Protein AF-A0A4V1TVP4-F1 (afdb_monomer_lite)

Secondary structure (DSSP, 8-state):
------PPPEEEEEEEETTEEEEEEEEEEEPP--HHHHHHHHHHH--TTSGGG--TTTGGGGGEEEE--SSGGGGGT--HHHHHHHHHHTTPPPTT--

Radius of gyration: 17.31 Å; chains: 1; bounding box: 32×32×54 Å

Structure (mmCIF, N/CA/C/O backbone):
data_AF-A0A4V1TVP4-F1
#
_entry.id   AF-A0A4V1TVP4-F1
#
loop_
_atom_site.group_PDB
_atom_site.id
_atom_site.type_symbol
_atom_site.label_atom_id
_atom_site.label_alt_id
_atom_site.label_comp_id
_atom_site.label_asym_id
_atom_site.label_entity_id
_atom_site.label_seq_id
_atom_site.pdbx_PDB_ins_code
_atom_site.Cartn_x
_atom_site.Cartn_y
_atom_site.Cartn_z
_atom_site.occupancy
_atom_site.B_iso_or_equiv
_atom_site.auth_seq_id
_atom_site.auth_comp_id
_atom_site.auth_asym_id
_atom_site.auth_atom_id
_atom_site.pdbx_PDB_model_num
ATOM 1 N N . GLU A 1 1 ? 12.384 -15.786 -29.066 1.00 43.09 1 GLU A N 1
ATOM 2 C CA . GLU A 1 1 ? 12.140 -15.792 -27.612 1.00 43.09 1 GLU A CA 1
ATOM 3 C C . GLU A 1 1 ? 10.638 -15.829 -27.406 1.00 43.09 1 GLU A C 1
ATOM 5 O O . GLU A 1 1 ? 9.931 -15.156 -28.146 1.00 43.09 1 GLU A O 1
ATOM 10 N N . VAL A 1 2 ? 10.141 -16.699 -26.531 1.00 49.53 2 VAL A N 1
ATOM 11 C CA . VAL A 1 2 ? 8.711 -16.735 -26.191 1.00 49.53 2 VAL A CA 1
ATOM 12 C C . VAL A 1 2 ? 8.509 -15.660 -25.122 1.00 49.53 2 VAL A C 1
ATOM 14 O O . VAL A 1 2 ? 9.219 -15.734 -24.118 1.00 49.53 2 VAL A O 1
ATOM 17 N N . PRO A 1 3 ? 7.625 -14.664 -25.309 1.00 47.22 3 PRO A N 1
ATOM 18 C CA . PRO A 1 3 ? 7.335 -13.711 -24.247 1.00 47.22 3 PRO A CA 1
ATOM 19 C C . PRO A 1 3 ? 6.788 -14.502 -23.060 1.00 47.22 3 PRO A C 1
ATOM 21 O O . PRO A 1 3 ? 5.845 -15.279 -23.218 1.00 47.22 3 PRO A O 1
ATOM 24 N N . LEU A 1 4 ? 7.405 -14.362 -21.890 1.00 52.72 4 LEU A N 1
ATOM 25 C CA . LEU A 1 4 ? 6.793 -14.826 -20.653 1.00 52.72 4 LEU A CA 1
ATOM 26 C C . LEU A 1 4 ? 5.524 -13.990 -20.464 1.00 52.72 4 LEU A C 1
ATOM 28 O O . LEU A 1 4 ? 5.613 -12.806 -20.154 1.00 52.72 4 LEU A O 1
ATOM 32 N N . GLU A 1 5 ? 4.349 -14.581 -20.684 1.00 49.91 5 GLU A N 1
ATOM 33 C CA . GLU A 1 5 ? 3.096 -13.995 -20.210 1.00 49.91 5 GLU A CA 1
ATOM 34 C C . GLU A 1 5 ? 3.140 -14.020 -18.679 1.00 49.91 5 GLU A C 1
ATOM 36 O O . GLU A 1 5 ? 2.783 -15.010 -18.036 1.00 49.91 5 GLU A O 1
ATOM 41 N N . ILE A 1 6 ? 3.646 -12.941 -18.083 1.00 55.75 6 ILE A N 1
ATOM 42 C CA . ILE A 1 6 ? 3.501 -12.707 -16.653 1.00 55.75 6 ILE A CA 1
ATOM 43 C C . ILE A 1 6 ? 2.027 -12.356 -16.449 1.00 55.75 6 ILE A C 1
ATOM 45 O O . ILE A 1 6 ? 1.574 -11.264 -16.789 1.00 55.75 6 ILE A O 1
ATOM 49 N N . GLY A 1 7 ? 1.258 -13.334 -15.966 1.00 57.53 7 GLY A N 1
ATOM 50 C CA . GLY A 1 7 ? -0.114 -13.112 -15.516 1.00 57.53 7 GLY A CA 1
ATOM 51 C C . GLY A 1 7 ? -0.178 -12.017 -14.438 1.00 57.53 7 GLY A C 1
ATOM 52 O O . GLY A 1 7 ? 0.857 -11.638 -13.887 1.00 57.53 7 GLY A O 1
ATOM 53 N N . PRO A 1 8 ? -1.375 -11.498 -14.120 1.00 62.81 8 PRO A N 1
ATOM 54 C CA . PRO A 1 8 ? -1.524 -10.375 -13.197 1.00 62.81 8 PRO A CA 1
ATOM 55 C C . PRO A 1 8 ? -0.814 -10.656 -11.868 1.00 62.81 8 PRO A C 1
ATOM 57 O O . PRO A 1 8 ? -1.065 -11.670 -11.212 1.00 62.81 8 PRO A O 1
ATOM 60 N N . VAL A 1 9 ? 0.095 -9.758 -11.484 1.00 71.81 9 VAL A N 1
ATOM 61 C CA . VAL A 1 9 ? 0.776 -9.829 -10.191 1.00 71.81 9 VAL A CA 1
ATOM 62 C C . VAL A 1 9 ? -0.189 -9.299 -9.133 1.00 71.81 9 VAL A C 1
ATOM 64 O O . VAL A 1 9 ? -0.604 -8.140 -9.173 1.00 71.81 9 VAL A O 1
ATOM 67 N N . GLU A 1 10 ? -0.561 -10.160 -8.187 1.00 73.44 10 GLU A N 1
ATOM 68 C CA . GLU A 1 10 ? -1.430 -9.812 -7.061 1.00 73.44 10 GLU A CA 1
ATOM 69 C C . GLU A 1 10 ? -0.613 -9.703 -5.771 1.00 73.44 10 GLU A C 1
ATOM 71 O O . GLU A 1 10 ? 0.112 -10.631 -5.403 1.00 73.44 10 GLU A O 1
ATOM 76 N N . ILE A 1 11 ? -0.775 -8.598 -5.037 1.00 72.88 11 ILE A N 1
ATOM 77 C CA . ILE A 1 11 ? -0.200 -8.451 -3.694 1.00 72.88 11 ILE A CA 1
ATOM 78 C C . ILE A 1 11 ? -1.313 -8.588 -2.656 1.00 72.88 11 ILE A C 1
ATOM 80 O O . ILE A 1 11 ? -2.291 -7.832 -2.637 1.00 72.88 11 ILE A O 1
ATOM 84 N N . SER A 1 12 ? -1.134 -9.564 -1.767 1.00 71.94 12 SER A N 1
ATOM 85 C CA . SER A 1 12 ? -1.994 -9.789 -0.605 1.00 71.94 12 SER A CA 1
ATOM 86 C C . SER A 1 12 ? -1.276 -9.380 0.676 1.00 71.94 12 SER A C 1
ATOM 88 O O . SER A 1 12 ? -0.094 -9.679 0.844 1.00 71.94 12 SER A O 1
ATOM 90 N N . ALA A 1 13 ? -2.003 -8.751 1.595 1.00 69.38 13 ALA A N 1
ATOM 91 C CA . ALA A 1 13 ? -1.527 -8.468 2.942 1.00 69.38 13 ALA A CA 1
ATOM 92 C C . ALA A 1 13 ? -2.294 -9.318 3.964 1.00 69.38 13 ALA A C 1
ATOM 94 O O . ALA A 1 13 ? -3.517 -9.465 3.883 1.00 69.38 13 ALA A O 1
ATOM 95 N N . ASP A 1 14 ? -1.565 -9.874 4.932 1.00 72.56 14 ASP A N 1
ATOM 96 C CA . ASP A 1 14 ? -2.150 -10.566 6.079 1.00 72.56 14 ASP A CA 1
ATOM 97 C C . ASP A 1 14 ? -2.466 -9.534 7.172 1.00 72.56 14 ASP A C 1
ATOM 99 O O . ASP A 1 14 ? -1.571 -8.877 7.708 1.00 72.56 14 ASP A O 1
ATOM 103 N N . ILE A 1 15 ? -3.745 -9.402 7.529 1.00 69.56 15 ILE A N 1
ATOM 104 C CA . ILE A 1 15 ? -4.201 -8.531 8.616 1.00 69.56 15 ILE A CA 1
ATOM 105 C C . ILE A 1 15 ? -4.539 -9.389 9.831 1.00 69.56 15 ILE A C 1
ATOM 107 O O . ILE A 1 15 ? -5.464 -10.206 9.808 1.00 69.56 15 ILE A O 1
ATOM 111 N N . ALA A 1 16 ? -3.798 -9.174 10.918 1.00 68.12 16 ALA A N 1
ATOM 112 C CA . ALA A 1 16 ? -3.977 -9.868 12.187 1.00 68.12 16 ALA A CA 1
ATOM 113 C C . ALA A 1 16 ? -4.527 -8.93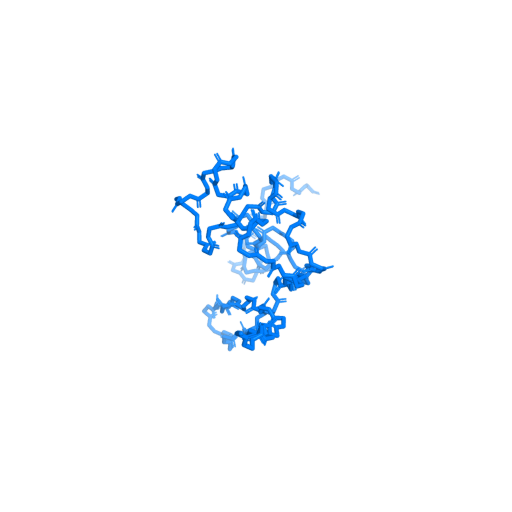0 13.272 1.00 68.12 16 ALA A C 1
ATOM 115 O O . ALA A 1 16 ? -4.206 -7.744 13.349 1.00 68.12 16 ALA A O 1
ATOM 116 N N . THR A 1 17 ? -5.364 -9.464 14.157 1.00 68.06 17 THR A N 1
ATOM 117 C CA . THR A 1 17 ? -5.822 -8.772 15.367 1.00 68.06 17 THR A CA 1
ATOM 118 C C . THR A 1 17 ? -5.927 -9.783 16.493 1.00 68.06 17 THR A C 1
ATOM 120 O O . THR A 1 17 ? -6.371 -10.905 16.270 1.00 68.06 17 THR A O 1
ATOM 123 N N . SER A 1 18 ? -5.526 -9.391 17.704 1.00 70.19 18 SER A N 1
ATOM 124 C CA . SER A 1 18 ? -5.657 -10.251 18.882 1.00 70.19 18 SER A CA 1
ATOM 125 C C . SER A 1 18 ? -7.115 -10.689 19.062 1.00 70.19 18 SER A C 1
ATOM 127 O O . SER A 1 18 ? -7.996 -9.841 19.194 1.00 70.19 18 SER A O 1
ATOM 129 N N . GLY A 1 19 ? -7.361 -12.002 19.036 1.00 71.00 19 GLY A N 1
ATOM 130 C CA . GLY A 1 19 ? -8.693 -12.594 19.209 1.00 71.00 19 GLY A CA 1
ATOM 131 C C . GLY A 1 19 ? -9.532 -12.766 17.936 1.00 71.00 19 GLY A C 1
ATOM 132 O O . GLY A 1 19 ? -10.630 -13.300 18.033 1.00 71.00 19 GLY A O 1
ATOM 133 N N . GLU A 1 20 ? -9.034 -12.381 16.756 1.00 75.38 20 GLU A N 1
ATOM 134 C CA . GLU A 1 20 ? -9.720 -12.552 15.463 1.00 75.38 20 GLU A CA 1
ATOM 135 C C . GLU A 1 20 ? -8.873 -13.403 14.495 1.00 75.38 20 GLU A C 1
ATOM 137 O O . GLU A 1 20 ? -7.641 -13.316 14.527 1.00 75.38 20 GLU A O 1
ATOM 142 N N . PRO A 1 21 ? -9.488 -14.196 13.594 1.00 75.06 21 PRO A N 1
ATOM 143 C CA . PRO A 1 21 ? -8.753 -14.901 12.546 1.00 75.06 21 PRO A CA 1
ATOM 144 C C . PRO A 1 21 ? -7.980 -13.927 11.648 1.00 75.06 21 PRO A C 1
ATOM 146 O O . PRO A 1 21 ? -8.507 -12.876 11.269 1.00 75.06 21 PRO A O 1
ATOM 149 N N . VAL A 1 22 ? -6.755 -14.304 11.262 1.00 73.94 22 VAL A N 1
ATOM 150 C CA . VAL A 1 22 ? -5.978 -13.574 10.249 1.00 73.94 22 VAL A CA 1
ATOM 151 C C . VAL A 1 22 ? -6.761 -13.577 8.940 1.00 73.94 22 VAL A C 1
ATOM 153 O O . VAL A 1 22 ? -7.169 -14.637 8.459 1.00 73.94 22 VAL A O 1
ATOM 156 N N . ARG A 1 23 ? -6.981 -12.394 8.366 1.00 72.75 23 ARG A N 1
ATOM 157 C CA . ARG A 1 23 ? -7.623 -12.245 7.057 1.00 72.75 23 ARG A CA 1
ATOM 158 C C . ARG A 1 23 ? -6.575 -11.897 6.013 1.00 72.75 23 ARG A C 1
ATOM 160 O O . ARG A 1 23 ? -5.743 -11.027 6.250 1.00 72.75 23 ARG A O 1
ATOM 167 N N . ARG A 1 24 ? -6.651 -12.569 4.862 1.00 69.94 24 ARG A N 1
ATOM 168 C CA . ARG A 1 24 ? -5.957 -12.149 3.643 1.00 69.94 24 ARG A CA 1
ATOM 169 C C . ARG A 1 24 ? -6.806 -11.138 2.919 1.00 69.94 24 ARG A C 1
ATOM 171 O O . ARG A 1 24 ? -7.902 -11.474 2.472 1.00 69.94 24 ARG A O 1
ATOM 178 N N . GLU A 1 25 ? -6.283 -9.935 2.783 1.00 73.44 25 GLU A N 1
ATOM 179 C CA . GLU A 1 25 ? -6.870 -8.923 1.924 1.00 73.44 25 GLU A CA 1
ATOM 180 C C . GLU A 1 25 ? -6.010 -8.785 0.675 1.00 73.44 25 GLU A C 1
ATOM 182 O O . GLU A 1 25 ? -4.790 -8.629 0.743 1.00 73.44 25 GLU A O 1
ATOM 187 N N . ARG A 1 26 ? -6.664 -8.899 -0.482 1.00 70.81 26 ARG A N 1
ATOM 188 C CA . ARG A 1 26 ? -6.063 -8.546 -1.766 1.00 70.81 26 ARG A CA 1
ATOM 189 C C . ARG A 1 26 ? -6.151 -7.046 -1.888 1.00 70.81 26 ARG A C 1
ATOM 191 O O . ARG A 1 26 ? -7.260 -6.534 -1.982 1.00 70.81 26 ARG A O 1
ATOM 198 N N . ILE A 1 27 ? -5.002 -6.386 -1.857 1.00 76.62 27 ILE A N 1
ATOM 199 C CA . ILE A 1 27 ? -4.949 -4.930 -1.789 1.00 76.62 27 ILE A CA 1
ATOM 200 C C . ILE A 1 27 ? -4.593 -4.331 -3.145 1.00 76.62 27 ILE A C 1
ATOM 202 O O . ILE A 1 27 ? -5.194 -3.332 -3.530 1.00 76.62 27 ILE A O 1
ATOM 206 N N . PHE A 1 28 ? -3.692 -4.967 -3.897 1.00 86.38 28 PHE A N 1
ATOM 207 C CA . PHE A 1 28 ? -3.201 -4.455 -5.175 1.00 86.38 28 PHE A CA 1
ATOM 208 C C . PHE A 1 28 ? -3.330 -5.481 -6.294 1.00 86.38 28 PHE A C 1
ATOM 210 O O . PHE A 1 28 ? -2.960 -6.646 -6.125 1.00 86.38 28 PHE A O 1
ATOM 217 N N . VAL A 1 29 ? -3.786 -5.002 -7.448 1.00 88.88 29 VAL A N 1
ATOM 218 C CA . VAL A 1 29 ? -3.751 -5.708 -8.728 1.00 88.88 29 VAL A CA 1
ATOM 219 C C . VAL A 1 29 ? -2.891 -4.881 -9.670 1.00 88.88 29 VAL A C 1
ATOM 221 O O . VAL A 1 29 ? -3.234 -3.737 -9.974 1.00 88.88 29 VAL A O 1
ATOM 224 N N . PHE A 1 30 ? -1.767 -5.436 -10.111 1.00 89.69 30 PHE A N 1
ATOM 225 C CA . PHE A 1 30 ? -0.939 -4.801 -11.130 1.00 89.69 30 PHE A CA 1
ATOM 226 C C . PHE A 1 30 ? -1.540 -5.049 -12.507 1.00 89.69 30 PHE A C 1
ATOM 228 O O . PHE A 1 30 ? -2.045 -6.139 -12.794 1.00 89.69 30 PHE A O 1
ATOM 235 N N . ARG A 1 31 ? -1.451 -4.042 -13.374 1.00 91.50 31 ARG A N 1
ATOM 236 C CA . ARG A 1 31 ? -1.701 -4.257 -14.800 1.00 91.50 31 ARG A CA 1
ATOM 237 C C . ARG A 1 31 ? -0.573 -5.119 -15.391 1.00 91.50 31 ARG A C 1
ATOM 239 O O . ARG A 1 31 ? 0.476 -5.259 -14.763 1.00 91.50 31 ARG A O 1
ATOM 246 N N . PRO A 1 32 ? -0.737 -5.674 -16.600 1.00 90.00 32 PRO A N 1
ATOM 247 C CA . PRO A 1 32 ? 0.392 -6.220 -17.342 1.00 90.00 32 PRO A CA 1
ATOM 248 C C . PRO A 1 32 ? 1.466 -5.138 -17.524 1.00 90.00 32 PRO A C 1
ATOM 250 O O . PRO A 1 32 ? 1.155 -4.027 -17.967 1.00 90.00 32 PRO A O 1
ATOM 253 N N . LEU A 1 33 ? 2.699 -5.463 -17.139 1.00 87.62 33 L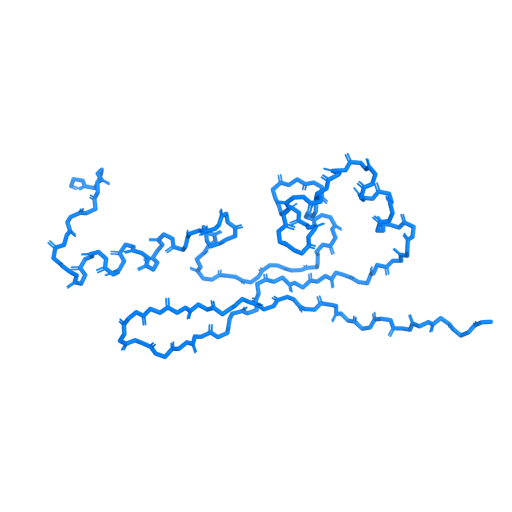EU A N 1
ATOM 254 C CA . LEU A 1 33 ? 3.861 -4.579 -17.197 1.00 87.62 33 LEU A CA 1
ATOM 255 C C . LEU A 1 33 ? 4.980 -5.273 -17.960 1.00 87.62 33 LEU A C 1
ATOM 257 O O . LEU A 1 33 ? 5.188 -6.475 -17.784 1.00 87.62 33 LEU A O 1
ATOM 261 N N . ASP A 1 34 ? 5.702 -4.510 -18.771 1.00 90.56 34 ASP A N 1
ATOM 262 C CA . ASP A 1 34 ? 6.971 -4.957 -19.338 1.00 90.56 34 ASP A CA 1
ATOM 263 C C . ASP A 1 34 ? 8.175 -4.477 -18.505 1.00 90.56 34 ASP A C 1
ATOM 265 O O . ASP A 1 34 ? 8.063 -3.618 -17.623 1.00 90.56 34 ASP A O 1
ATOM 269 N N . ASP A 1 35 ? 9.347 -5.056 -18.779 1.00 92.19 35 ASP A N 1
ATOM 270 C CA . ASP A 1 35 ? 10.581 -4.739 -18.054 1.00 92.19 35 ASP A CA 1
ATOM 271 C C . ASP A 1 35 ? 10.978 -3.257 -18.190 1.00 92.19 35 ASP A C 1
ATOM 273 O O . ASP A 1 35 ? 11.536 -2.684 -17.253 1.00 92.19 35 ASP A O 1
ATOM 277 N N . ALA A 1 36 ? 10.666 -2.613 -19.321 1.00 94.06 36 ALA A N 1
ATOM 278 C CA . ALA A 1 36 ? 11.020 -1.217 -19.566 1.00 94.06 36 ALA A CA 1
ATOM 279 C C . ALA A 1 36 ? 10.155 -0.259 -18.734 1.00 94.06 36 ALA A C 1
ATOM 281 O O . ALA A 1 36 ? 10.663 0.730 -18.203 1.00 94.06 36 ALA A O 1
ATOM 282 N N . GLU A 1 37 ? 8.862 -0.553 -18.581 1.00 92.44 37 GLU A N 1
ATOM 283 C CA . GLU A 1 37 ? 7.955 0.193 -17.706 1.00 92.44 37 GLU A CA 1
ATOM 284 C C . GLU A 1 37 ? 8.377 0.082 -16.236 1.00 92.44 37 GLU A C 1
ATOM 286 O O . GLU A 1 37 ? 8.391 1.086 -15.515 1.00 92.44 37 GLU A O 1
ATOM 291 N N . ILE A 1 38 ? 8.769 -1.120 -15.800 1.00 91.56 38 ILE A N 1
ATOM 292 C CA . ILE A 1 38 ? 9.265 -1.364 -14.441 1.00 91.56 38 ILE A CA 1
ATOM 293 C C . ILE A 1 38 ? 10.575 -0.603 -14.209 1.00 91.56 38 ILE A C 1
ATOM 295 O O . ILE A 1 38 ? 10.697 0.114 -13.215 1.00 91.56 38 ILE A O 1
ATOM 299 N N . GLU A 1 39 ? 11.545 -0.708 -15.119 1.00 94.81 39 GLU A N 1
ATOM 300 C CA . GLU A 1 39 ? 12.838 -0.026 -14.992 1.00 94.81 39 GLU A CA 1
ATOM 301 C C . GLU A 1 39 ? 12.677 1.500 -14.973 1.00 94.81 39 GLU A C 1
ATOM 303 O O . GLU A 1 39 ? 13.238 2.175 -14.104 1.00 94.81 39 GLU A O 1
ATOM 308 N N . ALA A 1 40 ? 11.853 2.052 -15.870 1.00 94.56 40 ALA A N 1
ATOM 309 C CA . ALA A 1 40 ? 11.564 3.483 -15.907 1.00 94.56 40 ALA A CA 1
ATOM 310 C C . ALA A 1 40 ? 10.958 3.977 -14.585 1.00 94.56 40 ALA A C 1
ATOM 312 O O . ALA A 1 40 ? 11.358 5.026 -14.072 1.00 94.56 40 ALA A O 1
ATOM 313 N N . TYR A 1 41 ? 10.032 3.209 -14.006 1.00 94.81 41 TYR A N 1
ATOM 314 C CA . TYR A 1 41 ? 9.452 3.518 -12.705 1.00 94.81 41 TYR A CA 1
ATOM 315 C C . TYR A 1 41 ? 10.490 3.475 -11.576 1.00 94.81 41 TYR A C 1
ATOM 317 O O . TYR A 1 41 ? 10.577 4.421 -10.789 1.00 94.81 41 TYR A O 1
ATOM 325 N N . LEU A 1 42 ? 11.299 2.415 -11.502 1.00 93.25 42 LEU A N 1
ATOM 326 C CA . LEU A 1 42 ? 12.316 2.256 -10.458 1.00 93.25 42 LEU A CA 1
ATOM 327 C C . LEU A 1 42 ? 13.364 3.378 -10.500 1.00 93.25 42 LEU A C 1
ATOM 329 O O . LEU A 1 42 ? 13.759 3.890 -9.451 1.00 93.25 42 LEU A O 1
ATOM 333 N N . LEU A 1 43 ? 13.774 3.809 -11.696 1.00 95.06 43 LEU A N 1
ATOM 334 C CA . LEU A 1 43 ? 14.699 4.932 -11.872 1.00 95.06 43 LEU A CA 1
ATOM 335 C C . LEU A 1 43 ? 14.075 6.276 -11.476 1.00 95.06 43 LEU A C 1
ATOM 337 O O . LEU A 1 43 ? 14.755 7.111 -10.875 1.00 95.06 43 LEU A O 1
ATOM 341 N N . ALA A 1 44 ? 12.798 6.489 -11.802 1.00 94.62 44 ALA A N 1
ATOM 342 C CA . ALA A 1 44 ? 12.103 7.742 -11.522 1.00 94.62 44 ALA A CA 1
ATOM 343 C C . ALA A 1 44 ? 11.737 7.904 -10.037 1.00 94.62 44 ALA A C 1
ATOM 345 O O . ALA A 1 44 ? 11.972 8.962 -9.458 1.00 94.62 44 ALA A O 1
ATOM 346 N N . GLU A 1 45 ? 11.166 6.867 -9.421 1.00 93.50 45 GLU A N 1
ATOM 347 C CA . GLU A 1 45 ? 10.573 6.936 -8.078 1.00 93.50 45 GLU A CA 1
ATOM 348 C C . GLU A 1 45 ? 11.526 6.441 -6.973 1.00 93.50 45 GLU A C 1
ATOM 350 O O . GLU A 1 45 ? 11.335 6.762 -5.797 1.00 93.50 45 GLU A O 1
ATOM 355 N N . GLN A 1 46 ? 12.543 5.647 -7.333 1.00 93.88 46 GLN A N 1
ATOM 356 C CA . GLN A 1 46 ? 13.487 4.986 -6.417 1.00 93.88 46 GLN A CA 1
ATOM 357 C C . GLN A 1 46 ? 12.815 4.409 -5.151 1.00 93.88 46 GLN A C 1
ATOM 359 O O . GLN A 1 46 ? 13.175 4.754 -4.022 1.00 93.88 46 GLN A O 1
ATOM 364 N N . PRO A 1 47 ? 11.807 3.529 -5.294 1.00 90.69 47 PRO A N 1
ATOM 365 C CA . PRO A 1 47 ? 10.981 3.053 -4.186 1.00 90.69 47 PRO A CA 1
ATOM 366 C C . PRO A 1 47 ? 11.638 1.890 -3.413 1.00 90.69 47 PRO A C 1
ATOM 368 O O . PRO A 1 47 ? 10.956 0.988 -2.937 1.00 90.69 47 PRO A O 1
ATOM 371 N N . TYR A 1 48 ? 12.962 1.869 -3.283 1.00 90.12 48 TYR A N 1
ATOM 372 C CA . TYR A 1 48 ? 13.695 0.705 -2.767 1.00 90.12 48 TYR A CA 1
ATOM 373 C C . TYR A 1 48 ? 13.493 0.456 -1.265 1.00 90.12 48 TYR A C 1
ATOM 375 O O . TYR A 1 48 ? 13.622 -0.676 -0.810 1.00 90.12 48 TYR A O 1
ATOM 383 N N . ASP A 1 49 ? 13.092 1.489 -0.520 1.00 87.50 49 ASP A N 1
ATOM 384 C CA . ASP A 1 49 ? 12.870 1.427 0.930 1.00 87.50 49 ASP A CA 1
ATOM 385 C C . ASP A 1 49 ? 11.399 1.173 1.321 1.00 87.50 49 ASP A C 1
ATOM 387 O O . ASP A 1 49 ? 11.012 1.391 2.470 1.00 87.50 49 ASP A O 1
ATOM 391 N N . CYS A 1 50 ? 10.547 0.734 0.388 1.00 81.88 50 CYS A N 1
ATOM 392 C CA . CYS A 1 50 ? 9.152 0.387 0.678 1.00 81.88 50 CYS A CA 1
ATOM 393 C C . CYS A 1 50 ? 8.828 -1.072 0.332 1.00 81.88 50 CYS A C 1
ATOM 395 O O . CYS A 1 50 ? 9.449 -1.688 -0.538 1.00 81.88 50 CYS A O 1
ATOM 397 N N . ALA A 1 51 ? 7.848 -1.644 1.036 1.00 79.00 51 ALA A N 1
ATOM 398 C CA . ALA A 1 51 ? 7.422 -3.021 0.819 1.00 79.00 51 ALA A CA 1
ATOM 399 C C . ALA A 1 51 ? 6.859 -3.195 -0.601 1.00 79.00 51 ALA A C 1
ATOM 401 O O . ALA A 1 51 ? 5.974 -2.454 -1.018 1.00 79.00 51 ALA A O 1
ATOM 402 N N . GLY A 1 52 ? 7.380 -4.176 -1.343 1.00 80.38 52 GLY A N 1
ATOM 403 C CA . GLY A 1 52 ? 6.972 -4.429 -2.729 1.00 80.38 52 GLY A CA 1
ATOM 404 C C . GLY A 1 52 ? 7.492 -3.407 -3.744 1.00 80.38 52 GLY A C 1
ATOM 405 O O . GLY A 1 52 ? 7.090 -3.471 -4.899 1.00 80.38 52 GLY A O 1
ATOM 406 N N . SER A 1 53 ? 8.369 -2.483 -3.328 1.00 85.12 53 SER A N 1
ATOM 407 C CA . SER A 1 53 ? 8.982 -1.462 -4.186 1.00 85.12 53 SER A CA 1
ATOM 408 C C . SER A 1 53 ? 7.978 -0.689 -5.045 1.00 85.12 53 SER A C 1
ATOM 410 O O . SER A 1 53 ? 8.284 -0.330 -6.174 1.00 85.12 53 SER A O 1
ATOM 412 N N . ALA A 1 54 ? 6.784 -0.427 -4.508 1.00 84.75 54 ALA A N 1
ATOM 413 C CA . ALA A 1 54 ? 5.722 0.314 -5.172 1.00 84.75 54 ALA A CA 1
ATOM 414 C C . ALA A 1 54 ? 5.054 1.280 -4.184 1.00 84.75 54 ALA A C 1
ATOM 416 O O . ALA A 1 54 ? 4.664 0.889 -3.085 1.00 84.75 54 ALA A O 1
ATOM 417 N N . LYS A 1 55 ? 4.900 2.544 -4.590 1.00 84.38 55 LYS A N 1
ATOM 418 C CA . LYS A 1 55 ? 4.255 3.606 -3.799 1.00 84.38 55 LYS A CA 1
ATOM 419 C C . LYS A 1 55 ? 2.944 4.031 -4.445 1.00 84.38 55 LYS A C 1
ATOM 421 O O . LYS A 1 55 ? 2.952 4.686 -5.489 1.00 84.38 55 LYS A O 1
ATOM 426 N N . SER A 1 56 ? 1.823 3.670 -3.824 1.00 83.56 56 SER A N 1
ATOM 427 C CA . SER A 1 56 ? 0.478 4.011 -4.316 1.00 83.56 56 SER A CA 1
ATOM 428 C C . SER A 1 56 ? 0.180 5.516 -4.287 1.00 83.56 56 SER A C 1
ATOM 430 O O . SER A 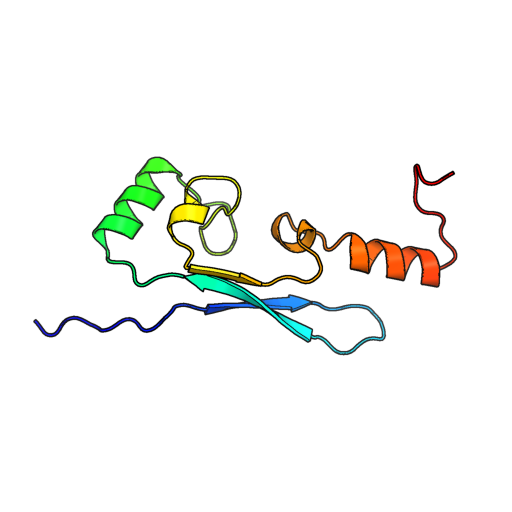1 56 ? -0.665 6.001 -5.030 1.00 83.56 56 SER A O 1
ATOM 432 N N . GLU A 1 57 ? 0.896 6.259 -3.449 1.00 85.50 57 GLU A N 1
ATOM 433 C CA . GLU A 1 57 ? 0.804 7.706 -3.281 1.00 85.50 57 GLU A CA 1
ATOM 434 C C . GLU A 1 57 ? 1.662 8.507 -4.280 1.00 85.50 57 GLU A C 1
ATOM 436 O O . GLU A 1 57 ? 1.548 9.732 -4.332 1.00 85.50 57 GLU A O 1
ATOM 441 N N . GLY A 1 58 ? 2.516 7.830 -5.057 1.00 87.88 58 GLY A N 1
ATOM 442 C CA . GLY A 1 58 ? 3.419 8.417 -6.056 1.00 87.88 58 GLY A CA 1
ATOM 443 C C . GLY A 1 58 ? 3.183 7.844 -7.455 1.00 87.88 58 GLY A C 1
ATOM 444 O O . GLY A 1 58 ? 2.061 7.468 -7.800 1.00 87.88 58 GLY A O 1
ATOM 445 N N . LEU A 1 59 ? 4.239 7.717 -8.271 1.00 91.38 59 LEU A N 1
ATOM 446 C CA . LEU A 1 59 ? 4.112 7.145 -9.623 1.00 91.38 59 LEU A CA 1
ATOM 447 C C . LEU A 1 59 ? 3.671 5.674 -9.628 1.00 91.38 59 LEU A C 1
ATOM 449 O O . LEU A 1 59 ? 3.198 5.186 -10.654 1.00 91.38 59 LEU A O 1
ATOM 453 N N . GLY A 1 60 ? 3.768 4.971 -8.495 1.00 89.62 60 GLY A N 1
ATOM 454 C CA . GLY A 1 60 ? 3.416 3.554 -8.398 1.00 89.62 60 GLY A CA 1
ATOM 455 C C . GLY A 1 60 ? 1.940 3.280 -8.684 1.00 89.62 60 GLY A C 1
ATOM 456 O O . GLY A 1 60 ? 1.610 2.185 -9.125 1.00 89.62 60 GLY A O 1
ATOM 457 N N . ILE A 1 61 ? 1.055 4.277 -8.547 1.00 90.44 61 ILE A N 1
ATOM 458 C CA . ILE A 1 61 ? -0.356 4.145 -8.942 1.00 90.44 61 ILE A CA 1
ATOM 459 C C . ILE A 1 61 ? -0.530 3.833 -10.436 1.00 90.44 61 ILE A C 1
ATOM 461 O O . ILE A 1 61 ? -1.476 3.152 -10.812 1.00 90.44 61 ILE A O 1
ATOM 465 N N . SER A 1 62 ? 0.400 4.279 -11.289 1.00 92.00 62 SER A N 1
ATOM 466 C CA . SER A 1 62 ? 0.359 4.033 -12.740 1.00 92.00 62 SER A CA 1
ATOM 467 C C . SER A 1 62 ? 0.653 2.577 -13.132 1.00 92.00 62 SER A C 1
ATOM 469 O O . SER A 1 62 ? 0.415 2.174 -14.274 1.00 92.00 62 SER A O 1
ATOM 471 N N . LEU A 1 63 ? 1.160 1.783 -12.187 1.00 91.38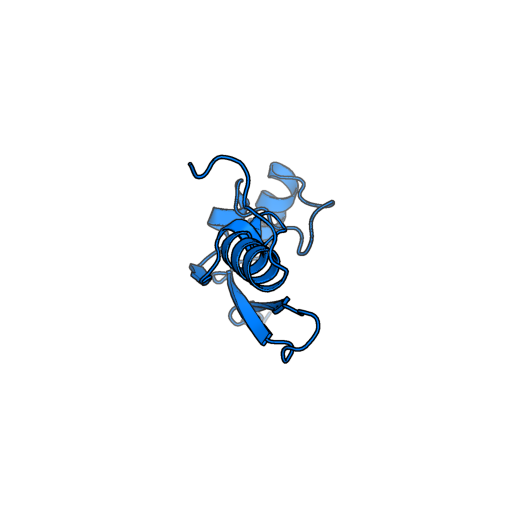 63 LEU A N 1
ATOM 472 C CA . LEU A 1 63 ? 1.449 0.360 -12.350 1.00 91.38 63 LEU A CA 1
ATOM 473 C C . LEU A 1 63 ? 0.251 -0.531 -12.001 1.00 91.38 63 LEU A C 1
ATOM 475 O O . LEU A 1 63 ? 0.289 -1.743 -12.216 1.00 91.38 63 LEU A O 1
ATOM 479 N N . LEU A 1 64 ? -0.799 0.049 -11.424 1.00 90.31 64 LEU A N 1
ATOM 480 C CA . LEU A 1 64 ? -1.916 -0.686 -10.853 1.00 90.31 64 LEU A CA 1
ATOM 481 C C . LEU A 1 64 ? -3.120 -0.662 -11.793 1.00 90.31 64 LEU A C 1
ATOM 483 O O . LEU A 1 64 ? -3.466 0.373 -12.357 1.00 90.31 64 LEU A O 1
ATOM 487 N N . ASP A 1 65 ? -3.770 -1.813 -11.924 1.00 92.00 65 ASP A N 1
ATOM 488 C CA . ASP A 1 65 ? -5.083 -1.956 -12.555 1.00 92.00 65 ASP A CA 1
ATOM 489 C C . ASP A 1 65 ? -6.199 -1.674 -11.537 1.00 92.00 65 ASP A C 1
ATOM 491 O O . ASP A 1 65 ? -7.179 -0.990 -11.831 1.00 92.00 65 ASP A O 1
ATOM 495 N N . ALA A 1 66 ? -6.025 -2.144 -10.296 1.00 88.31 66 ALA A N 1
ATOM 496 C CA . ALA A 1 66 ? -6.985 -1.915 -9.223 1.00 88.31 66 ALA A CA 1
ATOM 497 C C . ALA A 1 66 ? -6.345 -1.905 -7.828 1.00 88.31 66 ALA A C 1
ATOM 499 O O . ALA A 1 66 ? -5.340 -2.566 -7.559 1.00 88.31 66 ALA A O 1
ATOM 500 N N . ILE A 1 67 ? -7.003 -1.185 -6.915 1.00 86.81 67 ILE A N 1
ATOM 501 C CA . ILE A 1 67 ? -6.779 -1.260 -5.470 1.00 86.81 67 ILE A CA 1
ATOM 502 C C . ILE A 1 67 ? -8.095 -1.681 -4.815 1.00 86.81 67 ILE A C 1
ATOM 504 O O . ILE A 1 67 ? -9.135 -1.059 -5.043 1.00 86.81 67 ILE A O 1
ATOM 508 N N . HIS A 1 68 ? -8.056 -2.713 -3.976 1.00 87.00 68 HIS A N 1
ATOM 509 C CA . HIS A 1 68 ? -9.218 -3.193 -3.230 1.00 87.00 68 HIS A CA 1
ATOM 510 C C . HIS A 1 68 ? -8.942 -3.108 -1.730 1.00 87.00 68 HIS A C 1
ATOM 512 O O . HIS A 1 68 ? -8.088 -3.806 -1.203 1.00 87.00 68 HIS A O 1
ATOM 518 N N . SER A 1 69 ? -9.664 -2.250 -1.014 1.00 84.56 69 SER A N 1
ATOM 519 C CA . SER A 1 69 ? -9.533 -2.159 0.440 1.00 84.56 69 SER A CA 1
ATOM 520 C C . SER A 1 69 ? -10.818 -1.626 1.058 1.00 84.56 69 SER A C 1
ATOM 522 O O . SER A 1 69 ? -11.420 -0.685 0.537 1.00 84.56 69 SER A O 1
ATOM 524 N N . ASP A 1 70 ? -11.247 -2.227 2.166 1.00 85.00 70 ASP A N 1
ATOM 525 C CA . ASP A 1 70 ? -12.328 -1.708 3.008 1.00 85.00 70 ASP A CA 1
ATOM 526 C C . ASP A 1 70 ? -11.812 -0.721 4.075 1.00 85.00 70 ASP A C 1
ATOM 528 O O . ASP A 1 70 ? -12.608 -0.062 4.750 1.00 85.00 70 ASP A O 1
ATOM 532 N N . ASP A 1 71 ? -10.488 -0.576 4.181 1.00 86.31 71 ASP A N 1
ATOM 533 C CA . ASP A 1 71 ? -9.787 0.378 5.029 1.00 86.31 71 ASP A CA 1
ATOM 534 C C . ASP A 1 71 ? -8.583 0.992 4.286 1.00 86.31 71 ASP A C 1
ATOM 536 O O . ASP A 1 71 ? -7.441 0.576 4.486 1.00 86.31 71 ASP A O 1
ATOM 540 N N . PRO A 1 72 ? -8.803 2.023 3.446 1.00 83.75 72 PRO A N 1
ATOM 541 C CA . PRO A 1 72 ? -7.760 2.615 2.602 1.00 83.75 72 PRO A CA 1
ATOM 542 C C . PRO A 1 72 ? -6.524 3.111 3.360 1.00 83.75 72 PRO A C 1
ATOM 544 O O . PRO A 1 72 ? -5.446 3.230 2.787 1.00 83.75 72 PRO A O 1
ATOM 547 N N . THR A 1 73 ? -6.648 3.393 4.658 1.00 85.56 73 THR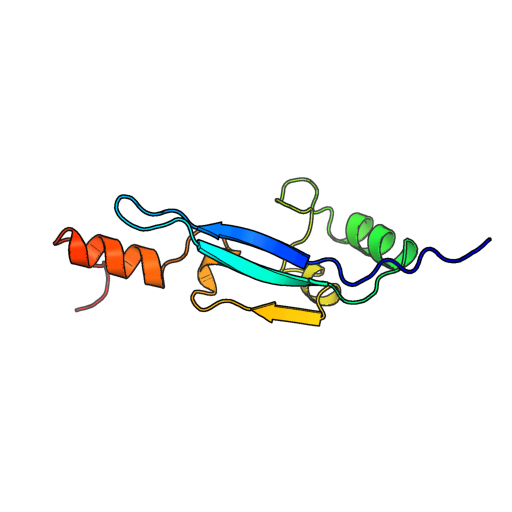 A N 1
ATOM 548 C CA . THR A 1 73 ? -5.509 3.826 5.481 1.00 85.56 73 THR A CA 1
ATOM 549 C C . THR A 1 73 ? -4.512 2.697 5.763 1.00 85.56 73 THR A C 1
ATOM 551 O O . THR A 1 73 ? -3.346 2.965 6.059 1.00 85.56 73 THR A O 1
ATOM 554 N N . ALA A 1 74 ? -4.916 1.439 5.549 1.00 82.94 74 ALA A N 1
ATOM 555 C CA . ALA A 1 74 ? -4.027 0.281 5.541 1.00 82.94 74 ALA A CA 1
ATOM 556 C C . ALA A 1 74 ? -2.901 0.411 4.505 1.00 82.94 74 ALA A C 1
ATOM 558 O O . ALA A 1 74 ? -1.792 -0.044 4.767 1.00 82.94 74 ALA A O 1
ATOM 559 N N . LEU A 1 75 ? -3.158 1.085 3.375 1.00 79.75 75 LEU A N 1
ATOM 560 C CA . LEU A 1 75 ? -2.170 1.327 2.314 1.00 79.75 75 LEU A CA 1
ATOM 561 C C . LEU A 1 75 ? -0.979 2.152 2.809 1.00 79.75 75 LEU A C 1
ATOM 563 O O . LEU A 1 75 ? 0.140 1.972 2.348 1.00 79.75 75 LEU A O 1
ATOM 567 N N . ILE A 1 76 ? -1.226 3.031 3.779 1.00 81.44 76 ILE A N 1
ATOM 568 C CA . ILE A 1 76 ? -0.224 3.916 4.385 1.00 81.44 76 ILE A CA 1
ATOM 569 C C . ILE A 1 76 ? 0.474 3.215 5.571 1.00 81.44 76 ILE A C 1
ATOM 571 O O . ILE A 1 76 ? 1.438 3.728 6.133 1.00 81.44 76 ILE A O 1
ATOM 575 N N . GLY A 1 77 ? 0.008 2.021 5.958 1.00 79.44 77 GLY A N 1
ATOM 576 C CA . GLY A 1 77 ? 0.626 1.174 6.980 1.00 79.44 77 GLY A CA 1
ATOM 577 C C . GLY A 1 77 ? -0.179 1.002 8.270 1.00 79.44 77 GLY A C 1
ATOM 578 O O . GLY A 1 77 ? 0.275 0.280 9.158 1.00 79.44 77 GLY A O 1
ATOM 579 N N . LEU A 1 78 ? -1.367 1.612 8.406 1.00 85.31 78 LEU A N 1
ATOM 580 C CA . LEU A 1 78 ? -2.234 1.391 9.572 1.00 85.31 78 LEU A CA 1
ATOM 581 C C . LEU A 1 78 ? -3.730 1.443 9.205 1.00 85.31 78 LEU A C 1
ATOM 583 O O . LEU A 1 78 ? -4.223 2.522 8.884 1.00 85.31 78 LEU A O 1
ATOM 587 N N . PRO A 1 79 ? -4.483 0.330 9.320 1.00 86.88 79 PRO A N 1
ATOM 588 C CA . PRO A 1 79 ? -5.921 0.299 9.043 1.00 86.88 79 PRO A CA 1
ATOM 589 C C . PRO A 1 79 ? -6.724 1.015 10.146 1.00 86.88 79 PRO A C 1
ATOM 591 O O . PRO A 1 79 ? -7.173 0.397 11.114 1.00 86.88 79 PRO A O 1
ATOM 594 N N . LEU A 1 80 ? -6.904 2.334 10.035 1.00 89.19 80 LEU A N 1
ATOM 595 C CA . LEU A 1 80 ? -7.525 3.190 11.046 1.00 89.19 80 LEU A CA 1
ATOM 596 C C . LEU A 1 80 ? -8.993 2.870 11.319 1.00 89.19 80 LEU A C 1
ATOM 598 O O . LEU A 1 80 ? -9.417 3.012 12.468 1.00 89.19 80 LEU A O 1
ATOM 602 N N . ILE A 1 81 ? -9.783 2.434 10.335 1.00 88.81 81 ILE A N 1
ATOM 603 C CA . ILE A 1 81 ? -11.173 2.012 10.577 1.00 88.81 81 ILE A CA 1
ATOM 604 C C . ILE A 1 81 ? -11.160 0.810 11.521 1.00 88.81 81 ILE A C 1
ATOM 606 O O . ILE A 1 81 ? -11.887 0.791 12.524 1.00 88.81 81 ILE A O 1
ATOM 610 N N . ARG A 1 82 ? -10.295 -0.172 11.250 1.00 86.94 82 ARG A N 1
ATOM 611 C CA . ARG A 1 82 ? -10.133 -1.348 12.110 1.00 86.94 82 ARG A CA 1
ATOM 612 C C . ARG A 1 82 ? -9.526 -0.991 13.466 1.00 86.94 82 ARG A C 1
ATOM 614 O O . ARG A 1 82 ? -10.078 -1.393 14.491 1.00 86.94 82 ARG A O 1
ATOM 621 N N . THR A 1 83 ? -8.465 -0.190 13.504 1.00 89.12 83 THR A N 1
ATOM 622 C CA . THR A 1 83 ? -7.840 0.288 14.745 1.00 89.12 83 THR A CA 1
ATOM 623 C C . THR A 1 83 ? -8.853 1.019 15.623 1.00 89.12 83 THR A C 1
ATOM 625 O O . THR A 1 83 ? -8.960 0.730 16.812 1.00 89.12 83 THR A O 1
ATOM 628 N N . CYS A 1 84 ? -9.678 1.898 15.052 1.00 91.31 84 CYS A N 1
ATOM 629 C CA . CYS A 1 84 ? -10.743 2.587 15.779 1.00 91.31 84 CYS A CA 1
ATOM 630 C C . CYS A 1 84 ? -11.771 1.614 16.373 1.00 91.31 84 CYS A C 1
ATOM 632 O O . CYS A 1 84 ? -12.207 1.809 17.509 1.00 91.31 84 CYS A O 1
ATOM 634 N N . ARG A 1 85 ? -12.156 0.554 15.645 1.00 89.25 85 ARG A N 1
ATOM 635 C CA . ARG A 1 85 ? -13.035 -0.502 16.184 1.00 89.25 85 ARG A CA 1
ATOM 636 C C . ARG A 1 85 ? -12.388 -1.207 17.379 1.00 89.25 85 ARG A C 1
ATOM 638 O O . ARG A 1 85 ? -13.053 -1.372 18.398 1.00 89.25 85 ARG A O 1
ATOM 645 N N . MET A 1 86 ? -11.103 -1.555 17.285 1.00 88.44 86 MET A N 1
ATOM 646 C CA . MET A 1 86 ? -10.357 -2.188 18.382 1.00 88.44 86 MET A CA 1
ATOM 647 C C . MET A 1 86 ? -10.260 -1.285 19.615 1.00 88.44 86 MET A C 1
ATOM 649 O O . MET A 1 86 ? -10.524 -1.733 20.727 1.00 88.44 86 MET A O 1
ATOM 653 N N . LEU A 1 87 ? -9.938 -0.003 19.425 1.00 90.81 87 LEU A N 1
ATOM 654 C CA . LEU A 1 87 ? -9.869 0.970 20.517 1.00 90.81 87 LEU A CA 1
ATOM 655 C C . LEU A 1 87 ? -11.221 1.103 21.231 1.00 90.81 87 LEU A C 1
ATOM 657 O O . LEU A 1 87 ? -11.270 1.045 22.457 1.00 90.81 87 LEU A O 1
ATOM 661 N N . ARG A 1 88 ? -12.328 1.194 20.479 1.00 90.19 88 ARG A N 1
ATOM 662 C CA . ARG A 1 88 ? -13.685 1.220 21.055 1.00 90.19 88 ARG A CA 1
ATOM 663 C C . ARG A 1 88 ? -14.004 -0.056 21.835 1.00 90.19 88 ARG A C 1
ATOM 665 O O . ARG A 1 88 ? -14.559 0.038 22.925 1.00 90.19 88 ARG A O 1
ATOM 672 N N . ALA A 1 89 ? -13.643 -1.227 21.306 1.00 89.62 89 ALA A N 1
ATOM 673 C CA . ALA A 1 89 ? -13.840 -2.508 21.987 1.00 89.62 89 ALA A CA 1
ATOM 674 C C . ALA A 1 89 ? -13.034 -2.605 23.297 1.00 89.62 89 ALA A C 1
ATOM 676 O O . ALA A 1 89 ? -13.495 -3.213 24.258 1.00 89.62 89 ALA A O 1
ATOM 677 N N . ALA A 1 90 ? -11.876 -1.945 23.363 1.00 91.81 90 ALA A N 1
ATOM 678 C CA . ALA A 1 90 ? -11.068 -1.811 24.574 1.00 91.81 90 ALA A CA 1
ATOM 679 C C . ALA A 1 90 ? -11.565 -0.714 25.544 1.00 91.81 90 ALA A C 1
ATOM 681 O O . ALA A 1 90 ? -10.904 -0.432 26.541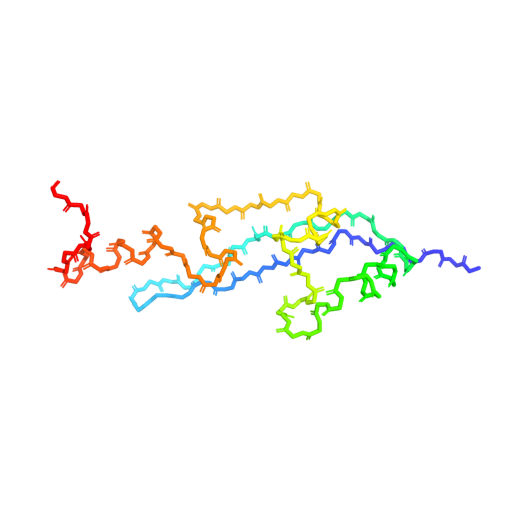 1.00 91.81 90 ALA A O 1
ATOM 682 N N . GLY A 1 91 ? -12.699 -0.061 25.262 1.00 92.81 91 GLY A N 1
ATOM 683 C CA . GLY A 1 91 ? -13.241 1.028 26.084 1.00 92.81 91 GLY A CA 1
ATOM 684 C C . GLY A 1 91 ? -12.496 2.361 25.944 1.00 92.81 91 GLY A C 1
ATOM 685 O O . GLY A 1 91 ? -12.724 3.280 26.733 1.00 92.81 91 GLY A O 1
ATOM 686 N N . LEU A 1 92 ? -11.613 2.494 24.949 1.00 91.06 92 LEU A N 1
ATOM 687 C CA . LEU A 1 92 ? -10.847 3.712 24.696 1.00 91.06 92 LEU A CA 1
ATOM 688 C C . LEU A 1 92 ? -11.632 4.678 23.800 1.00 91.06 92 LEU A C 1
ATOM 690 O O . LEU A 1 92 ? -12.277 4.290 22.823 1.00 91.06 92 LEU A O 1
ATOM 694 N N . LYS A 1 93 ? -11.549 5.972 24.125 1.00 86.38 93 LYS A N 1
ATOM 695 C CA . LYS A 1 93 ? -12.123 7.049 23.307 1.00 86.38 93 LYS A CA 1
ATOM 696 C C . LYS A 1 93 ? -11.185 7.385 22.152 1.00 86.38 93 LYS A C 1
ATOM 698 O O . LYS A 1 93 ? -9.977 7.488 22.343 1.00 86.38 93 LYS A O 1
ATOM 703 N N . ILE A 1 94 ? -11.753 7.605 20.970 1.00 86.06 94 ILE A N 1
ATOM 704 C CA . ILE A 1 94 ? -10.990 8.043 19.797 1.00 86.06 94 ILE A CA 1
ATOM 705 C C . ILE A 1 94 ? -10.802 9.566 19.882 1.00 86.06 94 ILE A C 1
ATOM 707 O O . ILE A 1 94 ? -11.798 10.277 20.048 1.00 86.06 94 ILE A O 1
ATOM 711 N N . PRO A 1 95 ? -9.564 10.084 19.781 1.00 78.12 95 PRO A N 1
ATOM 712 C CA . PRO A 1 95 ? -9.309 11.521 19.814 1.00 78.12 95 PRO A CA 1
ATOM 713 C C . PRO A 1 95 ? -10.083 12.281 18.725 1.00 78.12 95 PRO A C 1
ATOM 715 O O . PRO A 1 95 ? -10.198 11.814 17.597 1.00 78.12 95 PRO A O 1
ATOM 718 N N . GLY A 1 96 ? -10.587 13.473 19.051 1.00 74.25 96 GLY A N 1
ATOM 719 C CA . GLY A 1 96 ? -11.150 14.411 18.068 1.00 74.25 96 GLY A CA 1
ATOM 720 C C . GLY A 1 96 ? -12.616 14.195 17.671 1.00 74.25 96 GLY A C 1
ATOM 721 O O . GLY A 1 96 ? -13.198 15.096 17.075 1.00 74.25 96 GLY A O 1
ATOM 722 N N . ILE A 1 97 ? -13.243 13.078 18.049 1.00 63.94 97 ILE A N 1
ATOM 723 C CA . ILE A 1 97 ? -14.696 12.898 17.919 1.00 63.94 97 ILE A CA 1
ATOM 724 C C . ILE A 1 97 ? -15.340 13.398 19.220 1.00 63.94 97 ILE A C 1
ATOM 726 O O . ILE A 1 97 ? -15.168 12.772 20.268 1.00 63.94 97 ILE A O 1
ATOM 730 N N . ARG A 1 98 ? -15.998 14.564 19.167 1.00 57.19 98 ARG A N 1
ATOM 731 C CA . ARG A 1 98 ? -16.830 15.084 20.267 1.00 57.19 98 ARG A CA 1
ATOM 732 C C . ARG A 1 98 ? -18.231 14.502 20.199 1.00 57.19 98 ARG A C 1
ATOM 734 O O . ARG A 1 98 ? -18.751 14.399 19.068 1.00 57.19 98 ARG A O 1
#

pLDDT: mean 81.54, std 12.08, range [43.09, 95.06]

Foldseek 3Di:
DDPPPPPWDWDWDWDDDVPDDTDIDGFFTFDDDDPVRVVVCCVVPVQVPDDPSAQCPPCSVVRTPDGDDPQVCVSVPDRVVVVVVVCVVVVHDDPPDD

Sequence (98 aa):
EVPLEIGPVEISADIATSGEPVRRERIFVFRPLDDAEIEAYLLAEQPYDCAGSAKSEGLGISLLDAIHSDDPTALIGLPLIRTCRMLRAAGLKIPGIR